Protein AF-A0A9X0CD41-F1 (afdb_monomer)

Sequence (144 aa):
MPEKLDNANWIELSQCEPDQDSDNSTSQETGSGVDDGLVNDIPEDVKLDELPLYGVDCILELDYISPGVKDWHHVACNTQFHPRYISNIDIRTIEQDNGNSRTRALISKLCTHDVSLKTFVDVLQELRRYDVANGIYTWYKNRG

Organism: NCBI:txid174260

Nearest PDB structures (foldseek):
  5wvc-assembly1_B  TM=5.716E-01  e=1.406E+00  Homo sapiens
  8j4y-assembly2_B  TM=2.334E-01  e=6.321E+00  Mycobacterium tuberculosis H37Rv

Structure (mmCIF, N/CA/C/O backbone):
data_AF-A0A9X0CD41-F1
#
_entry.id   AF-A0A9X0CD41-F1
#
loop_
_atom_site.group_PDB
_atom_site.id
_atom_site.type_symbol
_atom_site.label_atom_id
_atom_site.label_alt_id
_atom_site.label_comp_id
_atom_site.label_asym_id
_atom_site.label_entity_id
_atom_site.label_seq_id
_atom_site.pdbx_PDB_ins_code
_atom_site.Cartn_x
_atom_site.Cartn_y
_atom_site.Cartn_z
_atom_site.occupancy
_atom_site.B_iso_or_equiv
_atom_site.auth_seq_id
_atom_site.auth_comp_id
_atom_site.auth_asym_id
_atom_site.auth_atom_id
_atom_site.pdbx_PDB_model_num
ATOM 1 N N . MET A 1 1 ? 45.371 -33.790 8.027 1.00 41.06 1 MET A N 1
ATOM 2 C CA . MET A 1 1 ? 45.318 -32.355 8.364 1.00 41.06 1 MET A CA 1
ATOM 3 C C . MET A 1 1 ? 44.064 -31.793 7.720 1.00 41.06 1 MET A C 1
ATOM 5 O O . MET A 1 1 ? 44.026 -31.793 6.498 1.00 41.06 1 MET A O 1
ATOM 9 N N . PRO A 1 2 ? 43.018 -31.434 8.477 1.00 42.22 2 PRO A N 1
ATOM 10 C CA . PRO A 1 2 ? 41.905 -30.669 7.938 1.00 42.22 2 PRO A CA 1
ATOM 11 C C . PRO A 1 2 ? 42.154 -29.176 8.175 1.00 42.22 2 PRO A C 1
ATOM 13 O O . PRO A 1 2 ? 42.439 -28.754 9.298 1.00 42.22 2 PRO A O 1
ATOM 16 N N . GLU A 1 3 ? 42.108 -28.403 7.095 1.00 47.31 3 GLU A N 1
ATOM 17 C CA . GLU A 1 3 ? 42.209 -26.948 7.116 1.00 47.31 3 GLU A CA 1
ATOM 18 C C . GLU A 1 3 ? 40.989 -26.333 7.808 1.00 47.31 3 GLU A C 1
ATOM 20 O O . GLU A 1 3 ? 39.847 -26.743 7.602 1.00 47.31 3 GLU A O 1
ATOM 25 N N . LYS A 1 4 ? 41.275 -25.345 8.656 1.00 47.25 4 LYS A N 1
ATOM 26 C CA . LYS A 1 4 ? 40.305 -24.426 9.239 1.00 47.25 4 LYS A CA 1
ATOM 27 C C . LYS A 1 4 ? 39.864 -23.428 8.173 1.00 47.25 4 LYS A C 1
ATOM 29 O O . LYS A 1 4 ? 40.722 -22.835 7.526 1.00 47.25 4 LYS A O 1
ATOM 34 N N . LEU A 1 5 ? 38.570 -23.144 8.111 1.00 46.75 5 LEU A N 1
ATOM 35 C CA . LEU A 1 5 ? 38.087 -21.803 7.802 1.00 46.75 5 LEU A CA 1
ATOM 36 C C . LEU A 1 5 ? 36.776 -21.572 8.550 1.00 46.75 5 LEU A C 1
ATOM 38 O O . LEU A 1 5 ? 35.695 -21.977 8.131 1.00 46.75 5 LEU A O 1
ATOM 42 N N . ASP A 1 6 ? 36.939 -20.938 9.706 1.00 50.75 6 ASP A N 1
ATOM 43 C CA . ASP A 1 6 ? 35.924 -20.114 10.335 1.00 50.75 6 ASP A CA 1
ATOM 44 C C . ASP A 1 6 ? 35.509 -19.026 9.337 1.00 50.75 6 ASP A C 1
ATOM 46 O O . ASP A 1 6 ? 36.362 -18.295 8.836 1.00 50.75 6 ASP A O 1
ATOM 50 N N . ASN A 1 7 ? 34.215 -18.906 9.049 1.00 43.22 7 ASN A N 1
ATOM 51 C CA . ASN A 1 7 ? 33.652 -17.622 8.643 1.00 43.22 7 ASN A CA 1
ATOM 52 C C . ASN A 1 7 ? 32.149 -17.597 8.930 1.00 43.22 7 ASN A C 1
ATOM 54 O O . ASN A 1 7 ? 31.298 -17.755 8.058 1.00 43.22 7 ASN A O 1
ATOM 58 N N . ALA A 1 8 ? 31.832 -17.390 10.206 1.00 46.34 8 ALA A N 1
ATOM 59 C CA . ALA A 1 8 ? 30.643 -16.636 10.542 1.00 46.34 8 ALA A CA 1
ATOM 60 C C . ALA A 1 8 ? 30.882 -15.200 10.060 1.00 46.34 8 ALA A C 1
ATOM 62 O O . ALA A 1 8 ? 31.745 -14.514 10.602 1.00 46.34 8 ALA A O 1
ATOM 63 N N . ASN A 1 9 ? 30.132 -14.740 9.061 1.00 40.12 9 ASN A N 1
ATOM 64 C CA . ASN A 1 9 ? 29.896 -13.313 8.939 1.00 40.12 9 ASN A CA 1
ATOM 65 C C . ASN A 1 9 ? 28.432 -13.052 8.612 1.00 40.12 9 ASN A C 1
ATOM 67 O O . ASN A 1 9 ? 27.823 -13.678 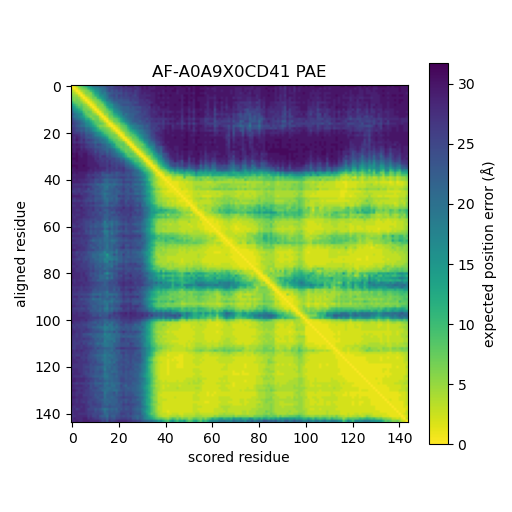7.746 1.00 40.12 9 ASN A O 1
ATOM 71 N N . TRP A 1 10 ? 27.889 -12.180 9.437 1.00 37.47 10 TRP A N 1
ATOM 72 C CA . TRP A 1 10 ? 26.497 -11.845 9.582 1.00 37.47 10 TRP A CA 1
ATOM 73 C C . TRP A 1 10 ? 26.064 -10.897 8.466 1.00 37.47 10 TRP A C 1
ATOM 75 O O . TRP A 1 10 ? 26.799 -9.982 8.121 1.00 37.47 10 TRP A O 1
ATOM 85 N N . ILE A 1 11 ? 24.855 -11.139 7.958 1.00 43.00 11 ILE A N 1
ATOM 86 C CA . ILE A 1 11 ? 23.870 -10.143 7.519 1.00 43.00 11 ILE A CA 1
ATOM 87 C C . ILE A 1 11 ? 24.480 -8.892 6.867 1.00 43.00 11 ILE A C 1
ATOM 89 O O . ILE A 1 11 ? 24.729 -7.882 7.523 1.00 43.00 11 ILE A O 1
ATOM 93 N N . GLU A 1 12 ? 24.623 -8.933 5.544 1.00 39.78 12 GLU A N 1
ATOM 94 C CA . GLU A 1 12 ? 24.739 -7.720 4.739 1.00 39.78 12 GLU A CA 1
ATOM 95 C C . GLU A 1 12 ? 23.356 -7.047 4.724 1.00 39.78 12 GLU A C 1
ATOM 97 O O . GLU A 1 12 ? 22.484 -7.342 3.905 1.00 39.78 12 GLU A O 1
ATOM 102 N N . LEU A 1 13 ? 23.118 -6.209 5.735 1.00 41.16 13 LEU A N 1
ATOM 103 C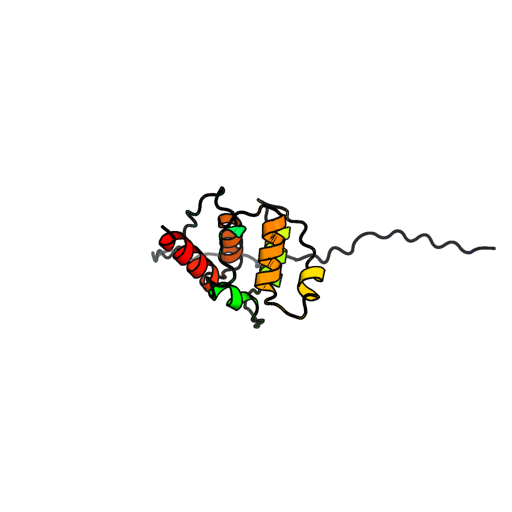 CA . LEU A 1 13 ? 22.077 -5.192 5.720 1.00 41.16 13 LEU A CA 1
ATOM 104 C C . LEU A 1 13 ? 22.377 -4.289 4.521 1.00 41.16 13 LEU A C 1
ATOM 106 O O . LEU A 1 13 ? 23.274 -3.452 4.593 1.00 41.16 13 LEU A O 1
ATOM 110 N N . SER A 1 14 ? 21.652 -4.472 3.418 1.00 41.19 14 SER A N 1
ATOM 111 C CA . SER A 1 14 ? 21.576 -3.454 2.374 1.00 41.19 14 SER A CA 1
ATOM 112 C C . SER A 1 14 ? 20.860 -2.255 2.989 1.00 41.19 14 SER A C 1
ATOM 114 O O . SER A 1 14 ? 19.655 -2.267 3.233 1.00 41.19 14 SER A O 1
ATOM 116 N N . GLN A 1 15 ? 21.676 -1.286 3.384 1.00 40.84 15 GLN A N 1
ATOM 117 C CA . GLN A 1 15 ? 21.293 -0.040 4.017 1.00 40.84 15 GLN A CA 1
ATOM 118 C C . GLN A 1 15 ? 20.554 0.818 2.986 1.00 40.84 15 GLN A C 1
ATOM 120 O O . GLN A 1 15 ? 21.122 1.195 1.964 1.00 40.84 15 GLN A O 1
ATOM 125 N N . CYS A 1 16 ? 19.287 1.137 3.252 1.00 36.53 16 CYS A N 1
ATOM 126 C CA . CYS A 1 16 ? 18.674 2.331 2.686 1.00 36.53 16 CYS A CA 1
ATOM 127 C C . CYS A 1 16 ? 19.332 3.534 3.371 1.00 36.53 16 CYS A C 1
ATOM 129 O O . CYS A 1 16 ? 19.045 3.816 4.534 1.00 36.53 16 CYS A O 1
ATOM 131 N N . GLU A 1 17 ? 20.254 4.201 2.684 1.00 45.59 17 GLU A N 1
ATOM 132 C CA . GLU A 1 17 ? 20.809 5.471 3.148 1.00 45.59 17 GLU A CA 1
ATOM 133 C C . GLU A 1 17 ? 19.781 6.596 2.918 1.00 45.59 17 GLU A C 1
ATOM 135 O O . GLU A 1 17 ? 19.193 6.668 1.837 1.00 45.59 17 GLU A O 1
ATOM 140 N N . PRO A 1 18 ? 19.522 7.468 3.907 1.00 41.97 18 PRO A N 1
ATOM 141 C CA . PRO A 1 18 ? 18.784 8.703 3.682 1.00 41.97 18 PRO A CA 1
ATOM 142 C C . PRO A 1 18 ? 19.717 9.772 3.093 1.00 41.97 18 PRO A C 1
ATOM 144 O O . PRO A 1 18 ? 20.732 10.117 3.702 1.00 41.97 18 PRO A O 1
ATOM 147 N N . ASP A 1 19 ? 19.352 10.317 1.931 1.00 41.47 19 ASP A N 1
ATOM 148 C CA . ASP A 1 19 ? 20.022 11.467 1.319 1.00 41.47 19 ASP A CA 1
ATOM 149 C C . ASP A 1 19 ? 20.022 12.664 2.292 1.00 41.47 19 ASP A C 1
ATOM 151 O O . ASP A 1 19 ? 18.971 13.157 2.711 1.00 41.47 19 ASP A O 1
ATOM 155 N N . GLN A 1 20 ? 21.213 13.124 2.682 1.00 45.91 20 GLN A N 1
ATOM 156 C CA . GLN A 1 20 ? 21.411 14.347 3.461 1.00 45.91 20 GLN A CA 1
ATOM 157 C C . GLN A 1 20 ? 21.717 15.507 2.509 1.00 45.91 20 GLN A C 1
ATOM 159 O O . GLN A 1 20 ? 22.877 15.740 2.166 1.00 45.91 20 GLN A O 1
ATOM 164 N N . ASP A 1 21 ? 20.692 16.256 2.105 1.00 45.03 21 ASP A N 1
ATOM 165 C CA . ASP A 1 21 ? 20.893 17.546 1.444 1.00 45.03 21 ASP A CA 1
ATOM 166 C C . ASP A 1 21 ? 21.152 18.647 2.483 1.00 45.03 21 ASP A C 1
ATOM 168 O O . ASP A 1 21 ? 20.429 18.812 3.465 1.00 45.03 21 ASP A O 1
ATOM 172 N N . SER A 1 22 ? 22.247 19.373 2.262 1.00 51.22 22 SER A N 1
ATOM 173 C CA . SER A 1 22 ? 22.789 20.417 3.134 1.00 51.22 22 SER A CA 1
ATOM 174 C C . SER A 1 22 ? 22.012 21.736 3.040 1.00 51.22 22 SER A C 1
ATOM 176 O O . SER A 1 22 ? 21.703 22.213 1.949 1.00 51.22 22 SER A O 1
ATOM 178 N N . ASP A 1 23 ? 21.785 22.369 4.192 1.00 51.12 23 ASP A N 1
ATOM 179 C CA . ASP A 1 23 ? 21.168 23.690 4.344 1.00 51.12 23 ASP A CA 1
ATOM 180 C C . ASP A 1 23 ? 22.010 24.842 3.758 1.00 51.12 23 ASP A C 1
ATOM 182 O O . ASP A 1 23 ? 23.209 24.942 4.030 1.00 51.12 23 ASP A O 1
ATOM 186 N N . ASN A 1 24 ? 21.356 25.813 3.095 1.00 42.78 24 ASN A N 1
ATOM 187 C CA . ASN A 1 24 ? 21.736 27.232 3.201 1.00 42.78 24 ASN A CA 1
ATOM 188 C C . ASN A 1 24 ? 20.588 28.223 2.861 1.00 42.78 24 ASN A C 1
ATOM 190 O O . ASN A 1 24 ? 20.274 28.463 1.700 1.00 42.78 24 ASN A O 1
ATOM 194 N N . SER A 1 25 ? 20.051 28.833 3.923 1.00 43.75 25 SER A N 1
ATOM 195 C CA . SER A 1 25 ? 19.522 30.203 4.121 1.00 43.75 25 SER A CA 1
ATOM 196 C C . SER A 1 25 ? 18.523 30.888 3.158 1.00 43.75 25 SER A C 1
ATOM 198 O O . SER A 1 25 ? 18.878 31.425 2.115 1.00 43.75 25 SER A O 1
ATOM 200 N N . THR A 1 26 ? 17.319 31.082 3.718 1.00 47.50 26 THR A N 1
ATOM 201 C CA . THR A 1 26 ? 16.547 32.339 3.880 1.00 47.50 26 THR A CA 1
ATOM 202 C C . THR A 1 26 ? 16.095 33.153 2.658 1.00 47.50 26 THR A C 1
ATOM 204 O O . THR A 1 26 ? 16.849 33.926 2.072 1.00 47.50 26 THR A O 1
ATOM 207 N N . SER A 1 27 ? 14.771 33.187 2.463 1.00 41.75 27 SER A N 1
ATOM 208 C CA . SER A 1 27 ? 14.007 34.418 2.202 1.00 41.75 27 SER A CA 1
ATOM 209 C C . SER A 1 27 ? 12.578 34.297 2.745 1.00 41.75 27 SER A C 1
ATOM 211 O O . SER A 1 27 ? 11.962 33.236 2.687 1.00 41.75 27 SER A O 1
ATOM 213 N N . GLN A 1 28 ? 12.108 35.393 3.338 1.00 45.88 28 GLN A N 1
ATOM 214 C CA . GLN A 1 28 ? 10.820 35.560 4.007 1.00 45.88 28 GLN A CA 1
ATOM 215 C C . GLN A 1 28 ? 9.641 35.726 3.032 1.00 45.88 28 GLN A C 1
ATOM 217 O O . GLN A 1 28 ? 9.786 36.323 1.972 1.00 45.88 28 GLN A O 1
ATOM 222 N N . GLU A 1 29 ? 8.477 35.286 3.527 1.00 49.78 29 GLU A N 1
ATOM 223 C CA . GLU A 1 29 ? 7.104 35.738 3.245 1.00 49.78 29 GLU A CA 1
ATOM 224 C C . GLU A 1 29 ? 6.529 35.566 1.827 1.00 49.78 29 GLU A C 1
ATOM 226 O O . GLU A 1 29 ? 6.827 36.297 0.891 1.00 49.78 29 GLU A O 1
ATOM 231 N N . THR A 1 30 ? 5.532 34.688 1.694 1.00 39.94 30 THR A N 1
ATOM 232 C CA . THR A 1 30 ? 4.100 35.062 1.635 1.00 39.94 30 THR A CA 1
ATOM 23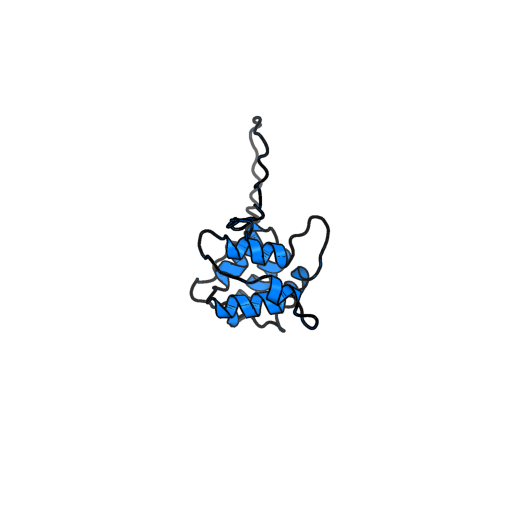3 C C . THR A 1 30 ? 3.251 33.796 1.485 1.00 39.94 30 THR A C 1
ATOM 235 O O . THR A 1 30 ? 3.678 32.806 0.900 1.00 39.94 30 THR A O 1
ATOM 238 N N . GLY A 1 31 ? 2.072 33.790 2.109 1.00 46.50 31 GLY A N 1
ATOM 239 C CA . GLY A 1 31 ? 1.243 32.599 2.258 1.00 46.50 31 GLY A CA 1
ATOM 240 C C . GLY A 1 31 ? 0.819 31.945 0.942 1.00 46.50 31 GLY A C 1
ATOM 241 O O . GLY A 1 31 ? 0.344 32.603 0.024 1.00 46.50 31 GLY A O 1
ATOM 242 N N . SER A 1 32 ? 0.898 30.619 0.924 1.00 41.31 32 SER A N 1
ATOM 243 C CA . SER A 1 32 ? 0.011 29.758 0.150 1.00 41.31 32 SER A CA 1
ATOM 244 C C . SER A 1 32 ? -0.088 28.441 0.905 1.00 41.31 32 SER A C 1
ATOM 246 O O . SER A 1 32 ? 0.782 27.581 0.806 1.00 41.31 32 SER A O 1
ATOM 248 N N . GLY A 1 33 ? -1.115 28.335 1.747 1.00 45.44 33 GLY A N 1
ATOM 249 C CA . GLY A 1 33 ? -1.480 27.080 2.377 1.00 45.44 33 GLY A CA 1
ATOM 250 C C . GLY A 1 33 ? -1.909 26.092 1.304 1.00 45.44 33 GLY A C 1
ATOM 251 O O . GLY A 1 33 ? -2.982 26.234 0.732 1.00 45.44 33 GLY A O 1
ATOM 252 N N . VAL A 1 34 ? -1.060 25.107 1.060 1.00 39.38 34 VAL A N 1
AT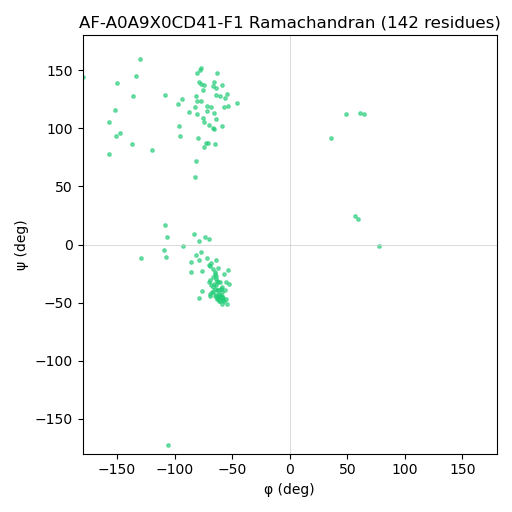OM 253 C CA . VAL A 1 34 ? -1.458 23.763 0.653 1.00 39.38 34 VAL A CA 1
ATOM 254 C C . VAL A 1 34 ? -0.575 22.825 1.459 1.00 39.38 34 VAL A C 1
ATOM 256 O O . VAL A 1 34 ? 0.527 22.459 1.065 1.00 39.38 34 VAL A O 1
ATOM 259 N N . ASP A 1 35 ? -1.043 22.512 2.663 1.00 46.50 35 ASP A N 1
ATOM 260 C CA . ASP A 1 35 ? -0.701 21.234 3.269 1.00 46.50 35 ASP A CA 1
ATOM 261 C C . ASP A 1 35 ? -1.356 20.178 2.365 1.00 46.50 35 ASP A C 1
ATOM 263 O O . ASP A 1 35 ? -2.526 19.844 2.521 1.00 46.50 35 ASP A O 1
ATOM 267 N N . ASP A 1 36 ? -0.646 19.780 1.305 1.00 54.25 36 ASP A N 1
ATOM 268 C CA . ASP A 1 36 ? -1.070 18.752 0.338 1.00 54.25 36 ASP A CA 1
ATOM 269 C C . ASP A 1 36 ? -1.045 17.342 0.973 1.00 54.25 36 ASP A C 1
ATOM 271 O O . ASP A 1 36 ? -1.266 16.328 0.308 1.00 54.25 36 ASP A O 1
ATOM 275 N N . GLY A 1 37 ? -0.759 17.256 2.278 1.00 57.84 37 GLY A N 1
ATOM 276 C CA . GLY A 1 37 ? -0.926 16.059 3.080 1.00 57.84 37 GLY A CA 1
ATOM 277 C C . GLY A 1 37 ? -2.400 15.840 3.389 1.00 57.84 37 GLY A C 1
ATOM 278 O O . GLY A 1 37 ? -3.001 16.550 4.195 1.00 57.84 37 GLY A O 1
ATOM 279 N N . LEU A 1 38 ? -2.999 14.825 2.769 1.00 70.25 38 LEU A N 1
ATOM 280 C CA . LEU A 1 38 ? -4.315 14.352 3.173 1.00 70.25 38 LEU A CA 1
ATOM 281 C C . LEU A 1 38 ? -4.302 14.040 4.677 1.00 70.25 38 LEU A C 1
ATOM 283 O O . LEU A 1 38 ? -3.570 13.159 5.124 1.00 70.25 38 LEU A O 1
ATOM 287 N N . VAL A 1 39 ? -5.140 14.722 5.462 1.00 80.81 39 VAL A N 1
ATOM 288 C CA . VAL A 1 39 ? -5.312 14.392 6.881 1.00 80.81 39 VAL A CA 1
ATOM 289 C C . VAL A 1 39 ? -5.957 13.013 6.964 1.00 80.81 39 VAL A C 1
ATOM 291 O O . VAL A 1 39 ? -7.161 12.856 6.763 1.00 80.81 39 VAL A O 1
ATOM 294 N N . ASN A 1 40 ? -5.138 11.997 7.230 1.00 85.19 40 ASN A N 1
ATOM 295 C CA . ASN A 1 40 ? -5.584 10.618 7.322 1.00 85.19 40 ASN A CA 1
ATOM 296 C C . ASN A 1 40 ? -6.387 10.407 8.617 1.00 85.19 40 ASN A C 1
ATOM 298 O O . ASN A 1 40 ? -5.834 10.034 9.653 1.00 85.19 40 ASN A O 1
ATOM 302 N N . ASP A 1 41 ? -7.696 10.664 8.570 1.00 90.69 41 ASP A N 1
ATOM 303 C CA . ASP A 1 41 ? -8.638 10.467 9.684 1.00 90.69 41 ASP A CA 1
ATOM 304 C C . ASP A 1 41 ? -9.153 9.019 9.806 1.00 90.69 41 ASP A C 1
ATOM 306 O O . ASP A 1 41 ? -10.041 8.756 10.619 1.00 90.69 41 ASP A O 1
ATOM 310 N N . ILE A 1 42 ? -8.586 8.070 9.044 1.00 90.44 42 ILE A N 1
ATOM 311 C CA . ILE A 1 42 ? -8.908 6.645 9.175 1.00 90.44 42 ILE A CA 1
ATOM 312 C C . ILE A 1 42 ? -8.537 6.192 10.604 1.00 90.44 42 ILE A C 1
ATOM 314 O O . ILE A 1 42 ? -7.408 6.450 11.053 1.00 90.44 42 ILE A O 1
ATOM 318 N N . PRO A 1 43 ? -9.464 5.554 11.342 1.00 90.69 43 PRO A N 1
ATOM 319 C CA . PRO A 1 43 ? -9.190 4.970 12.650 1.00 90.69 43 PRO A CA 1
ATOM 320 C C . PRO A 1 43 ? -8.162 3.826 12.580 1.00 90.69 43 PRO A C 1
ATOM 322 O O . PRO A 1 43 ? -8.105 3.086 11.601 1.00 90.69 43 PRO A O 1
ATOM 325 N N . GLU A 1 44 ? -7.350 3.667 13.629 1.00 88.56 44 GLU A N 1
ATOM 326 C CA . GLU A 1 44 ? -6.326 2.604 13.732 1.00 88.56 44 GLU A CA 1
ATOM 327 C C . GLU A 1 44 ? -6.925 1.187 13.790 1.00 88.56 44 GLU A C 1
ATOM 329 O O . GLU A 1 44 ? -6.254 0.216 13.455 1.00 88.56 44 GLU A O 1
ATOM 334 N N . ASP A 1 45 ? -8.180 1.051 14.217 1.00 89.38 45 ASP A N 1
ATOM 335 C CA . ASP A 1 45 ? -8.888 -0.226 14.317 1.00 89.38 45 ASP A CA 1
ATOM 336 C C . ASP A 1 45 ? -9.421 -0.735 12.972 1.00 89.38 45 ASP A C 1
ATOM 338 O O . ASP A 1 45 ? -9.749 -1.916 12.870 1.00 89.38 45 ASP A O 1
ATOM 342 N N . VAL A 1 46 ? -9.449 0.112 11.936 1.00 90.50 46 VAL A N 1
ATOM 343 C CA . VAL A 1 46 ? -9.814 -0.305 10.577 1.00 90.50 46 VAL A CA 1
ATOM 344 C C . VAL A 1 46 ? -8.686 -1.146 10.002 1.00 90.50 46 VAL A C 1
ATOM 346 O O . VAL A 1 46 ? -7.569 -0.665 9.776 1.00 90.50 46 VAL A O 1
ATOM 349 N N . LYS A 1 47 ? -8.981 -2.416 9.748 1.00 91.06 47 LYS A N 1
ATOM 350 C CA . LYS A 1 47 ? -7.992 -3.382 9.279 1.00 91.06 47 LYS A CA 1
ATOM 351 C C . LYS A 1 47 ? -7.757 -3.233 7.779 1.00 91.06 47 LYS A C 1
ATOM 353 O O . LYS A 1 47 ? -8.651 -2.862 7.020 1.00 91.06 47 LYS A O 1
ATOM 358 N N . LEU A 1 48 ? -6.529 -3.509 7.338 1.00 90.06 48 LEU A N 1
ATOM 359 C CA . LEU A 1 48 ? -6.185 -3.454 5.915 1.00 90.06 48 LEU A CA 1
ATOM 360 C C . LEU A 1 48 ? -6.930 -4.519 5.088 1.00 90.06 48 LEU A C 1
ATOM 362 O O . LEU A 1 48 ? -7.162 -4.309 3.902 1.00 90.06 48 LEU A O 1
ATOM 366 N N . ASP A 1 49 ? -7.348 -5.629 5.700 1.00 88.31 49 ASP A N 1
ATOM 367 C CA . ASP A 1 49 ? -8.131 -6.683 5.040 1.00 88.31 49 ASP A CA 1
ATOM 368 C C . ASP A 1 49 ? -9.558 -6.249 4.662 1.00 88.31 49 ASP A C 1
ATOM 370 O O . ASP A 1 49 ? -10.180 -6.872 3.801 1.00 88.31 49 ASP A O 1
ATOM 374 N N . GLU A 1 50 ? -10.051 -5.144 5.228 1.00 88.06 50 GLU A N 1
ATOM 375 C CA . GLU A 1 50 ? -11.306 -4.514 4.824 1.00 88.06 50 GLU A CA 1
ATOM 376 C C . GLU A 1 50 ? -11.207 -3.852 3.440 1.00 88.06 50 GLU A C 1
ATOM 378 O O . GLU A 1 50 ? -12.238 -3.569 2.825 1.00 88.06 50 GLU A O 1
ATOM 383 N N . LEU A 1 51 ? -9.993 -3.590 2.937 1.00 86.81 51 LEU A N 1
ATOM 384 C CA . LEU A 1 51 ? -9.770 -3.021 1.610 1.00 86.81 51 LEU A CA 1
ATOM 385 C C . LEU A 1 51 ? -10.083 -4.066 0.522 1.00 86.81 51 LEU A C 1
ATOM 387 O O . LEU A 1 51 ? -9.404 -5.094 0.432 1.00 86.81 51 LEU A O 1
ATOM 391 N N . PRO A 1 52 ? -11.054 -3.822 -0.379 1.00 84.06 52 PRO A N 1
ATOM 392 C CA . PRO A 1 52 ? -11.379 -4.775 -1.421 1.00 84.06 52 PRO A CA 1
ATOM 393 C C . PRO A 1 52 ? -10.290 -4.740 -2.494 1.00 84.06 52 PRO A C 1
ATOM 395 O O . PRO A 1 52 ? -10.259 -3.847 -3.340 1.00 84.06 52 PRO A O 1
ATO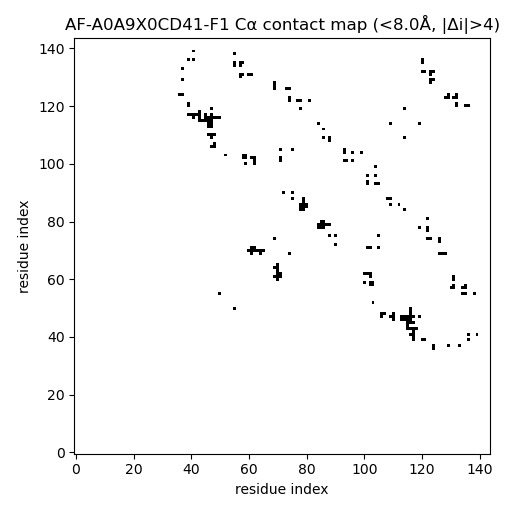M 398 N N . LEU A 1 53 ? -9.440 -5.770 -2.508 1.00 78.00 53 LEU A N 1
ATOM 399 C CA . LEU A 1 53 ? -8.323 -5.930 -3.456 1.00 78.00 53 LEU A CA 1
ATOM 400 C C . L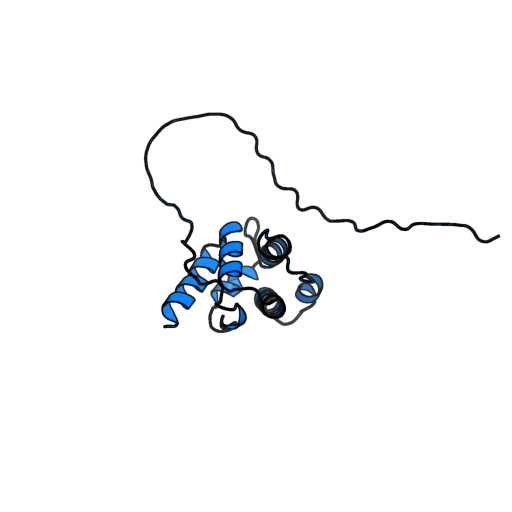EU A 1 53 ? -8.729 -5.838 -4.940 1.00 78.00 53 LEU A C 1
ATOM 402 O O . LEU A 1 53 ? -7.887 -5.575 -5.799 1.00 78.00 53 LEU A O 1
ATOM 406 N N . TYR A 1 54 ? -10.007 -6.070 -5.248 1.00 75.81 54 TYR A N 1
ATOM 407 C CA . TYR A 1 54 ? -10.583 -6.006 -6.596 1.00 75.81 54 TYR A CA 1
ATOM 408 C C . TYR A 1 54 ? -11.514 -4.805 -6.824 1.00 75.81 54 TYR A C 1
ATOM 410 O O . TYR A 1 54 ? -12.017 -4.647 -7.927 1.00 75.81 54 TYR A O 1
ATOM 418 N N . GLY A 1 55 ? -11.786 -4.000 -5.792 1.00 70.31 55 GLY A N 1
ATOM 419 C CA . GLY A 1 55 ? -12.685 -2.841 -5.869 1.00 70.31 55 GLY A CA 1
ATOM 420 C C . GLY A 1 55 ? -11.967 -1.492 -5.824 1.00 70.31 55 GLY A C 1
ATOM 421 O O . GLY A 1 55 ? -12.596 -0.466 -6.067 1.00 70.31 55 GLY A O 1
ATOM 422 N N . VAL A 1 56 ? -10.670 -1.485 -5.506 1.00 80.12 56 VAL A N 1
ATOM 423 C CA . VAL A 1 56 ? -9.845 -0.274 -5.424 1.00 80.12 56 VAL A CA 1
ATOM 424 C C . VAL A 1 56 ? -8.707 -0.379 -6.431 1.00 80.12 56 VAL A C 1
ATOM 426 O O . VAL A 1 56 ? -7.593 -0.759 -6.089 1.00 80.12 56 VAL A O 1
ATOM 429 N N . ASP A 1 57 ? -8.991 -0.059 -7.694 1.00 84.44 57 ASP A N 1
ATOM 430 C CA . ASP A 1 57 ? -8.027 -0.230 -8.790 1.00 84.44 57 ASP A CA 1
ATOM 431 C C . ASP A 1 57 ? -6.807 0.693 -8.682 1.00 84.44 57 ASP A C 1
ATOM 433 O O . ASP A 1 57 ? -5.751 0.359 -9.212 1.00 84.44 57 ASP A O 1
ATOM 437 N N . CYS A 1 58 ? -6.893 1.806 -7.940 1.00 86.12 58 CYS A N 1
ATOM 438 C CA . CYS A 1 58 ? -5.754 2.713 -7.765 1.00 86.12 58 CYS A CA 1
ATOM 439 C C . CYS A 1 58 ? -4.554 2.049 -7.071 1.00 86.12 58 CYS A C 1
ATOM 441 O O . CYS A 1 58 ? -3.433 2.516 -7.238 1.00 86.12 58 CYS A O 1
ATOM 443 N N . ILE A 1 59 ? -4.743 0.939 -6.343 1.00 88.19 59 ILE A N 1
ATOM 444 C CA . ILE A 1 59 ? -3.616 0.182 -5.776 1.00 88.19 59 ILE A CA 1
ATOM 445 C C . ILE A 1 59 ? -2.730 -0.418 -6.875 1.00 88.19 59 ILE A C 1
ATOM 447 O O . ILE A 1 59 ? -1.538 -0.603 -6.666 1.00 88.19 59 ILE A O 1
ATOM 451 N N . LEU A 1 60 ? -3.280 -0.695 -8.060 1.00 89.62 60 LEU A N 1
ATOM 452 C CA . LEU A 1 60 ? -2.527 -1.279 -9.171 1.00 89.62 60 LEU A CA 1
ATOM 453 C C . LEU A 1 60 ? -1.496 -0.300 -9.752 1.00 89.62 60 LEU A C 1
ATOM 455 O O . LEU A 1 60 ? -0.525 -0.734 -10.364 1.00 89.62 60 LEU A O 1
ATOM 459 N N . GLU A 1 61 ? -1.630 1.001 -9.486 1.00 89.81 61 GLU A N 1
ATOM 460 C CA . GLU A 1 61 ? -0.641 2.022 -9.864 1.00 89.81 61 GLU A CA 1
ATOM 461 C C . GLU A 1 61 ? 0.717 1.841 -9.160 1.00 89.81 61 GLU A C 1
ATOM 463 O O . GLU A 1 61 ? 1.715 2.457 -9.544 1.00 89.81 61 GLU A O 1
ATOM 468 N N . LEU A 1 62 ? 0.778 1.003 -8.119 1.00 90.50 62 LEU A N 1
ATOM 469 C CA . LEU A 1 62 ? 2.017 0.618 -7.442 1.00 90.50 62 LEU A CA 1
ATOM 470 C C . LEU A 1 62 ? 2.727 -0.561 -8.122 1.00 90.50 62 LEU A C 1
ATOM 472 O O . LEU A 1 62 ? 3.909 -0.780 -7.860 1.00 90.50 62 LEU A O 1
ATOM 476 N N . ASP A 1 63 ? 2.055 -1.301 -9.011 1.00 89.38 63 ASP A N 1
ATOM 477 C CA . ASP A 1 63 ? 2.702 -2.354 -9.806 1.00 89.38 63 ASP A CA 1
ATOM 478 C C . ASP A 1 63 ? 3.540 -1.777 -10.949 1.00 89.38 63 ASP A C 1
ATOM 480 O O . ASP A 1 63 ? 4.449 -2.442 -11.456 1.00 89.38 63 ASP A O 1
ATOM 484 N N . TYR A 1 64 ? 3.229 -0.550 -11.370 1.00 86.19 64 TYR A N 1
ATOM 485 C CA . TYR A 1 64 ? 3.915 0.105 -12.468 1.00 86.19 64 TYR A CA 1
ATOM 486 C C . TYR A 1 64 ? 5.240 0.715 -12.004 1.00 86.19 64 TYR A C 1
ATOM 488 O O . TYR A 1 64 ? 5.283 1.684 -11.246 1.00 86.19 64 TYR A O 1
ATOM 496 N N . ILE A 1 65 ? 6.341 0.148 -12.497 1.00 84.06 65 ILE A N 1
ATOM 497 C CA . ILE A 1 65 ? 7.695 0.596 -12.170 1.00 84.06 65 ILE A CA 1
ATOM 498 C C . ILE A 1 65 ? 8.088 1.699 -13.152 1.00 84.06 65 ILE A C 1
ATOM 500 O O . ILE A 1 65 ? 8.238 1.454 -14.350 1.00 84.06 65 ILE A O 1
ATOM 504 N N . SER A 1 66 ? 8.267 2.917 -12.641 1.00 84.12 66 SER A N 1
ATOM 505 C CA . SER A 1 66 ? 8.723 4.072 -13.418 1.00 84.12 66 SER A CA 1
ATOM 506 C C . SER A 1 66 ? 9.829 4.842 -12.705 1.00 84.12 66 SER A C 1
ATOM 508 O O . SER A 1 66 ? 9.788 4.973 -11.481 1.00 84.12 66 SER A O 1
ATOM 510 N N . PRO A 1 67 ? 10.805 5.402 -13.445 1.00 85.25 67 PRO A N 1
ATOM 511 C CA . PRO A 1 67 ? 11.841 6.238 -12.852 1.00 85.25 67 PRO A CA 1
ATOM 512 C C . PRO A 1 67 ? 11.243 7.397 -12.046 1.00 85.25 67 PRO A C 1
ATOM 514 O O . PRO A 1 67 ? 10.387 8.127 -12.541 1.00 85.25 67 PRO A O 1
ATOM 517 N N . GLY A 1 68 ? 11.705 7.565 -10.806 1.00 84.50 68 GLY A N 1
ATOM 518 C CA . GLY A 1 68 ? 11.260 8.645 -9.917 1.00 84.50 68 GLY A CA 1
ATOM 519 C C . GLY A 1 68 ? 9.896 8.430 -9.253 1.00 84.50 68 GLY A C 1
ATOM 520 O O . GLY A 1 68 ? 9.492 9.262 -8.445 1.00 84.50 68 GLY A O 1
ATOM 521 N N . VAL A 1 69 ? 9.208 7.321 -9.533 1.00 87.88 69 VAL A N 1
ATOM 522 C CA . VAL A 1 69 ? 7.910 6.985 -8.937 1.00 87.88 69 VAL A CA 1
ATOM 523 C C . VAL A 1 69 ? 8.082 5.834 -7.944 1.00 87.88 69 VAL A C 1
ATOM 525 O O . VAL A 1 69 ? 8.683 4.812 -8.263 1.00 87.88 69 VAL A O 1
ATOM 528 N N . LYS A 1 70 ? 7.570 6.002 -6.719 1.00 91.88 70 LYS A N 1
ATOM 529 C CA . LYS A 1 70 ? 7.649 4.985 -5.658 1.00 91.88 70 LYS A CA 1
ATOM 530 C C . LYS A 1 70 ? 6.619 3.882 -5.901 1.00 91.88 70 LYS A C 1
ATOM 532 O O . LYS A 1 70 ? 5.433 4.168 -6.017 1.00 91.88 70 LYS A O 1
ATOM 537 N N . ASP A 1 71 ? 7.071 2.643 -5.994 1.00 91.31 71 ASP A N 1
ATOM 538 C CA . ASP A 1 71 ? 6.265 1.462 -6.331 1.00 91.31 71 ASP A CA 1
ATOM 539 C C . ASP A 1 71 ? 5.998 0.567 -5.104 1.00 91.31 71 ASP A C 1
ATOM 541 O O . ASP A 1 71 ? 6.327 0.915 -3.965 1.00 91.31 71 ASP A O 1
ATOM 545 N N . TRP A 1 72 ? 5.411 -0.609 -5.336 1.00 91.19 72 TRP A N 1
ATOM 546 C CA . TRP A 1 72 ? 5.137 -1.617 -4.308 1.00 91.19 72 TRP A CA 1
ATOM 547 C C . TRP A 1 72 ? 6.375 -1.995 -3.472 1.00 91.19 72 TRP A C 1
ATOM 549 O O . TRP A 1 72 ? 6.240 -2.252 -2.275 1.00 91.19 72 TRP A O 1
ATOM 559 N N . HIS A 1 73 ? 7.579 -2.008 -4.059 1.00 90.88 73 HIS A N 1
ATOM 560 C CA . HIS A 1 73 ? 8.803 -2.382 -3.348 1.00 90.88 73 HIS A CA 1
ATOM 561 C C . HIS A 1 73 ? 9.163 -1.307 -2.320 1.00 90.88 73 HIS A C 1
ATOM 563 O O . HIS A 1 73 ? 9.474 -1.610 -1.170 1.00 90.88 73 HIS A O 1
ATOM 569 N N . HIS A 1 74 ? 9.035 -0.035 -2.701 1.00 91.62 74 HIS A N 1
ATOM 570 C CA . HIS A 1 74 ? 9.232 1.080 -1.777 1.00 91.62 74 HIS A CA 1
ATOM 571 C C . HIS A 1 74 ? 8.215 1.061 -0.630 1.00 91.62 74 HIS A C 1
ATOM 573 O O . HIS A 1 74 ? 8.590 1.307 0.515 1.00 91.62 74 HIS A O 1
ATOM 579 N N . VAL A 1 75 ? 6.954 0.720 -0.915 1.00 89.88 75 VAL A N 1
ATOM 580 C CA . VAL A 1 75 ? 5.911 0.554 0.111 1.00 89.88 75 VAL A CA 1
ATOM 581 C C . VAL A 1 75 ? 6.267 -0.578 1.074 1.00 89.88 75 VAL A C 1
ATOM 583 O O . VAL A 1 75 ? 6.178 -0.394 2.288 1.00 89.88 75 VAL A O 1
ATOM 586 N N . ALA A 1 76 ? 6.722 -1.724 0.562 1.00 88.12 76 ALA A N 1
ATOM 587 C CA . ALA A 1 76 ? 7.136 -2.857 1.385 1.00 88.12 76 ALA A CA 1
ATOM 588 C C . ALA A 1 76 ? 8.306 -2.494 2.314 1.00 88.12 76 ALA A C 1
ATOM 590 O O . ALA A 1 76 ? 8.220 -2.723 3.521 1.00 88.12 76 ALA A O 1
ATOM 591 N N . CYS A 1 77 ? 9.357 -1.863 1.777 1.00 87.38 77 CYS A N 1
ATOM 592 C CA . CYS A 1 77 ? 10.503 -1.413 2.567 1.00 87.38 77 CYS A CA 1
ATOM 593 C C . CYS A 1 77 ? 10.096 -0.388 3.627 1.00 87.38 77 CYS A C 1
ATOM 595 O O . CYS A 1 77 ? 10.432 -0.554 4.798 1.00 87.38 77 CYS A O 1
ATOM 597 N N . ASN A 1 78 ? 9.335 0.646 3.254 1.00 86.00 78 ASN A N 1
ATOM 598 C CA . ASN A 1 78 ? 8.957 1.682 4.210 1.00 86.00 78 ASN A CA 1
ATOM 599 C C . ASN A 1 78 ? 8.047 1.118 5.312 1.00 86.00 78 ASN A C 1
ATOM 601 O O . ASN A 1 78 ? 8.203 1.486 6.466 1.00 86.00 78 ASN A O 1
ATOM 605 N N . THR A 1 79 ? 7.183 0.144 5.000 1.00 81.38 79 THR A N 1
ATOM 606 C CA . THR A 1 79 ? 6.350 -0.548 6.004 1.00 81.38 79 THR A CA 1
ATOM 607 C C . THR A 1 79 ? 7.162 -1.461 6.928 1.00 81.38 79 THR A C 1
ATOM 609 O O . THR A 1 79 ? 6.808 -1.634 8.091 1.00 81.38 79 THR A O 1
ATOM 612 N N . GLN A 1 80 ? 8.253 -2.059 6.444 1.00 77.69 80 GLN A N 1
ATOM 613 C CA . GLN A 1 80 ? 9.134 -2.896 7.265 1.00 77.69 80 GLN A CA 1
ATOM 614 C C . GLN A 1 80 ? 9.891 -2.079 8.322 1.00 77.69 80 GLN A C 1
ATOM 616 O O . GLN A 1 80 ? 10.114 -2.567 9.432 1.00 77.69 80 GLN A O 1
ATOM 621 N N . PHE A 1 81 ? 10.267 -0.846 7.981 1.00 64.81 81 PHE A N 1
ATOM 622 C CA . PHE A 1 81 ? 11.054 0.046 8.836 1.00 64.81 81 PHE A CA 1
ATOM 623 C C . PHE A 1 81 ? 10.240 1.195 9.441 1.00 64.81 81 PHE A C 1
ATOM 625 O O . PHE A 1 81 ? 10.816 2.072 10.089 1.00 64.81 81 PHE A O 1
ATOM 632 N N . HIS A 1 82 ? 8.917 1.203 9.259 1.00 69.25 82 HIS A N 1
ATOM 633 C CA . HIS A 1 82 ? 8.083 2.294 9.738 1.00 69.25 82 HIS A CA 1
ATOM 634 C C . HIS A 1 82 ? 8.143 2.359 11.276 1.00 69.25 82 HIS A C 1
ATOM 636 O O . HIS A 1 82 ? 7.866 1.355 11.940 1.00 69.25 82 HIS A O 1
ATOM 642 N N . PRO A 1 83 ? 8.434 3.523 11.890 1.00 63.00 83 PRO A N 1
ATOM 643 C CA . PRO A 1 83 ? 8.651 3.629 13.338 1.00 63.00 83 PRO A CA 1
ATOM 644 C C . PRO A 1 83 ? 7.479 3.137 14.193 1.00 63.00 83 PRO A C 1
ATOM 646 O O . PRO A 1 83 ? 7.663 2.764 15.350 1.00 63.00 83 PRO A O 1
ATOM 649 N N . ARG A 1 84 ? 6.262 3.164 13.633 1.00 64.62 84 ARG A N 1
ATOM 650 C CA . ARG A 1 84 ? 5.043 2.718 14.320 1.00 64.62 84 ARG A CA 1
ATOM 651 C C . ARG A 1 84 ? 4.789 1.213 14.210 1.00 64.62 84 ARG A C 1
ATOM 653 O O . ARG A 1 84 ? 4.107 0.676 15.075 1.00 64.62 84 ARG A O 1
ATOM 660 N N . TYR A 1 85 ? 5.325 0.536 13.193 1.00 64.75 85 TYR A N 1
ATOM 661 C CA . TYR A 1 85 ? 5.004 -0.861 12.901 1.00 64.75 85 TYR A CA 1
ATOM 662 C C . TYR A 1 85 ? 6.181 -1.543 12.201 1.00 64.75 85 TYR A C 1
ATOM 664 O O . TYR A 1 85 ? 6.527 -1.194 11.081 1.00 64.75 85 TYR A O 1
ATOM 672 N N . ILE A 1 86 ? 6.773 -2.549 12.849 1.00 59.78 86 ILE A N 1
ATOM 673 C CA . ILE A 1 86 ? 7.808 -3.394 12.245 1.00 59.78 86 ILE A CA 1
ATOM 674 C C . ILE A 1 86 ? 7.120 -4.646 11.715 1.00 59.78 86 ILE A C 1
ATOM 676 O O . ILE A 1 86 ? 6.785 -5.555 12.477 1.00 59.78 86 ILE A O 1
ATOM 680 N N . SER A 1 87 ? 6.903 -4.693 10.405 1.00 65.25 87 SER A N 1
ATOM 681 C CA . SER A 1 87 ? 6.393 -5.892 9.738 1.00 65.25 87 SER A CA 1
ATOM 682 C C . SER A 1 87 ? 7.564 -6.668 9.144 1.00 65.25 87 SER A C 1
ATOM 684 O O . SER A 1 87 ? 8.293 -6.142 8.307 1.00 65.25 87 SER A O 1
ATOM 686 N N . ASN A 1 88 ? 7.760 -7.928 9.544 1.00 72.44 88 ASN A N 1
ATOM 687 C CA . ASN A 1 88 ? 8.788 -8.783 8.940 1.00 72.44 88 ASN A CA 1
ATOM 688 C C . ASN A 1 88 ? 8.268 -9.380 7.622 1.00 72.44 88 ASN A C 1
ATOM 690 O O . ASN A 1 88 ? 7.895 -10.553 7.548 1.00 72.44 88 ASN A O 1
ATOM 694 N N . ILE A 1 89 ? 8.157 -8.522 6.609 1.00 77.94 89 ILE A N 1
ATOM 695 C CA . ILE A 1 89 ? 7.661 -8.872 5.280 1.00 77.94 89 ILE A CA 1
ATOM 696 C C . ILE A 1 89 ? 8.813 -9.489 4.494 1.00 77.94 89 ILE A C 1
ATOM 698 O O . ILE A 1 89 ? 9.815 -8.833 4.219 1.00 77.94 89 ILE A O 1
ATOM 702 N N . ASP A 1 90 ? 8.661 -10.748 4.094 1.00 82.12 90 ASP A N 1
ATOM 703 C CA . ASP A 1 90 ? 9.606 -11.380 3.177 1.00 82.12 90 ASP A CA 1
ATOM 704 C C . ASP A 1 90 ? 9.307 -10.948 1.735 1.00 82.12 90 ASP A C 1
ATOM 706 O O . ASP A 1 90 ? 8.494 -11.560 1.037 1.00 82.12 90 ASP A O 1
ATOM 710 N N . ILE A 1 91 ? 9.968 -9.877 1.292 1.00 82.25 91 ILE A N 1
ATOM 711 C CA . ILE A 1 91 ? 9.817 -9.295 -0.051 1.00 82.25 91 ILE A CA 1
ATOM 712 C C . ILE A 1 91 ? 10.072 -10.336 -1.152 1.00 82.25 91 ILE A C 1
ATOM 714 O O . ILE A 1 91 ? 9.389 -10.320 -2.175 1.00 82.25 91 ILE A O 1
ATOM 718 N N . ARG A 1 92 ? 10.961 -11.314 -0.924 1.00 82.44 92 ARG A N 1
ATOM 719 C CA . ARG A 1 92 ? 11.283 -12.349 -1.924 1.00 82.44 92 ARG A CA 1
ATOM 720 C C . ARG A 1 92 ? 10.077 -13.216 -2.264 1.00 82.44 92 ARG A C 1
ATOM 722 O O . ARG A 1 92 ? 9.955 -13.681 -3.393 1.00 82.44 92 ARG A O 1
ATOM 729 N N . THR A 1 93 ? 9.174 -13.423 -1.304 1.00 79.25 93 THR A N 1
ATOM 730 C CA . THR A 1 93 ? 7.934 -14.178 -1.548 1.00 79.25 93 THR A CA 1
ATOM 731 C C . THR A 1 93 ? 6.972 -13.427 -2.464 1.00 79.25 93 THR A C 1
ATOM 733 O O . THR A 1 93 ? 6.265 -14.059 -3.240 1.00 79.25 93 THR A O 1
ATOM 736 N N . ILE A 1 94 ? 6.992 -12.091 -2.426 1.00 83.50 94 ILE A N 1
ATOM 737 C CA . ILE A 1 94 ? 6.190 -11.223 -3.297 1.00 83.50 94 ILE A CA 1
ATOM 738 C C . ILE A 1 94 ? 6.807 -11.175 -4.702 1.00 83.50 94 ILE A C 1
ATOM 740 O O . ILE A 1 94 ? 6.091 -11.231 -5.697 1.00 83.50 94 ILE A O 1
ATOM 744 N N . GLU A 1 95 ? 8.139 -11.125 -4.803 1.00 79.94 95 GLU A N 1
ATOM 745 C CA . GLU A 1 95 ? 8.852 -11.133 -6.091 1.00 79.94 95 GLU A CA 1
ATOM 746 C C . GLU A 1 95 ? 8.653 -12.427 -6.886 1.00 79.94 95 GLU A C 1
ATOM 748 O O . GLU A 1 95 ? 8.609 -12.392 -8.115 1.00 79.94 95 GLU A O 1
ATOM 753 N N . GLN A 1 96 ? 8.552 -13.560 -6.186 1.00 77.62 96 GLN A N 1
ATOM 754 C CA . GLN A 1 96 ? 8.378 -14.887 -6.782 1.00 77.62 96 GLN A CA 1
ATOM 755 C C . GLN A 1 96 ? 6.926 -15.201 -7.164 1.00 77.62 96 GLN A C 1
ATOM 757 O O . GLN A 1 96 ? 6.682 -16.214 -7.830 1.00 77.62 96 GLN A O 1
ATOM 762 N N . ASP A 1 97 ? 5.965 -14.361 -6.766 1.00 73.69 97 ASP A N 1
ATOM 763 C CA . ASP A 1 97 ? 4.561 -14.525 -7.132 1.00 73.69 97 ASP A CA 1
ATOM 764 C C . ASP A 1 97 ? 4.355 -14.120 -8.605 1.00 73.69 97 ASP A C 1
ATOM 766 O O . ASP A 1 97 ? 4.022 -12.990 -8.953 1.00 73.69 97 ASP A O 1
ATOM 770 N N . ASN A 1 98 ? 4.630 -15.067 -9.507 1.00 56.94 98 ASN A N 1
ATOM 771 C CA . ASN A 1 98 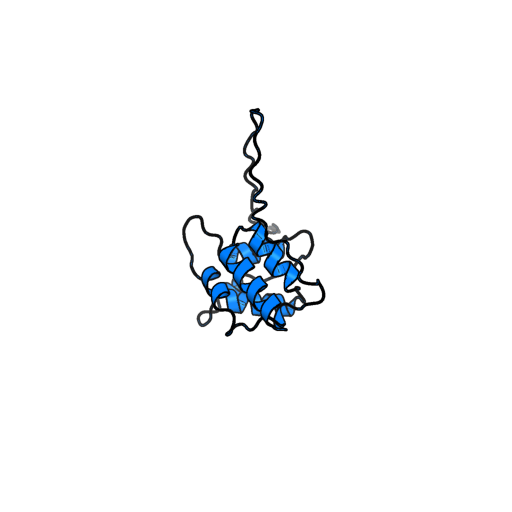? 4.694 -14.865 -10.960 1.00 56.94 98 ASN A CA 1
ATOM 772 C C . ASN A 1 98 ? 3.322 -14.689 -11.650 1.00 56.94 98 ASN A C 1
ATOM 774 O O . ASN A 1 98 ? 3.265 -14.684 -12.881 1.00 56.94 98 ASN A O 1
ATOM 778 N N . GLY A 1 99 ? 2.216 -14.597 -10.903 1.00 55.00 99 GLY A N 1
ATOM 779 C CA . GLY A 1 99 ? 0.861 -14.642 -11.470 1.00 55.00 99 GLY A CA 1
ATOM 780 C C . GLY A 1 99 ? -0.096 -13.526 -11.054 1.00 55.00 99 GLY A C 1
ATOM 781 O O . GLY A 1 99 ? -1.147 -13.397 -11.678 1.00 55.00 99 GLY A O 1
ATOM 782 N N . ASN A 1 100 ? 0.239 -12.713 -10.050 1.00 67.44 100 ASN A N 1
ATOM 783 C CA . ASN A 1 100 ? -0.660 -11.700 -9.496 1.00 67.44 100 ASN A CA 1
ATOM 784 C C . ASN A 1 100 ? 0.009 -10.322 -9.401 1.00 67.44 100 ASN A C 1
ATOM 786 O O . ASN A 1 100 ? 1.230 -10.198 -9.392 1.00 67.44 100 ASN A O 1
ATOM 790 N N . SER A 1 101 ? -0.818 -9.275 -9.325 1.00 84.88 101 SER A N 1
ATOM 791 C CA . SER A 1 101 ? -0.391 -7.925 -8.933 1.00 84.88 101 SER A CA 1
ATOM 792 C C . SER A 1 101 ? 0.503 -8.001 -7.690 1.00 84.88 101 SER A C 1
ATOM 794 O O . SER A 1 101 ? 0.067 -8.509 -6.650 1.00 84.88 101 SER A O 1
ATOM 796 N N . ARG A 1 102 ? 1.740 -7.497 -7.781 1.00 88.19 102 ARG A N 1
ATOM 797 C CA . ARG A 1 102 ? 2.697 -7.512 -6.660 1.00 88.19 102 ARG A CA 1
ATOM 798 C C . ARG A 1 102 ? 2.175 -6.695 -5.490 1.00 88.19 102 ARG A C 1
ATOM 800 O O . ARG A 1 102 ? 2.370 -7.064 -4.337 1.00 88.19 102 ARG A O 1
ATOM 807 N N . THR A 1 103 ? 1.427 -5.641 -5.784 1.00 89.38 103 THR A N 1
ATOM 808 C CA . THR A 1 103 ? 0.725 -4.840 -4.788 1.00 89.38 103 THR A CA 1
ATOM 809 C C . THR A 1 103 ? -0.352 -5.651 -4.080 1.00 89.38 103 THR A C 1
ATOM 811 O O . THR A 1 103 ? -0.427 -5.621 -2.855 1.00 89.38 103 THR A O 1
ATOM 814 N N . ARG A 1 104 ? -1.157 -6.443 -4.801 1.00 88.19 104 ARG A N 1
ATOM 815 C CA . ARG A 1 104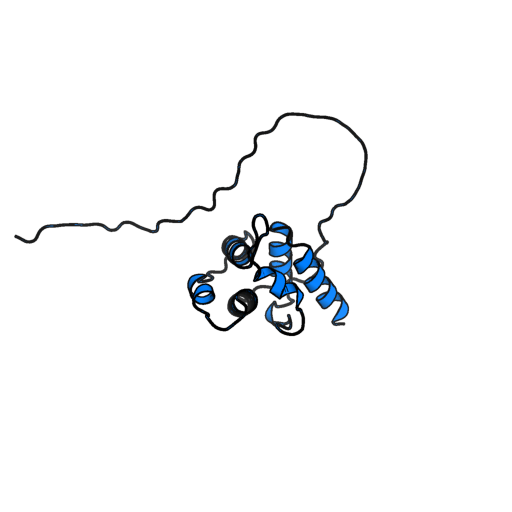 ? -2.136 -7.339 -4.158 1.00 88.19 104 ARG A CA 1
ATOM 816 C C . ARG A 1 104 ? -1.463 -8.403 -3.292 1.00 88.19 104 ARG A C 1
ATOM 818 O O . ARG A 1 104 ? -1.966 -8.695 -2.206 1.00 88.19 104 ARG A O 1
ATOM 825 N N . ALA A 1 105 ? -0.339 -8.958 -3.740 1.00 87.94 105 ALA A N 1
ATOM 826 C CA . ALA A 1 105 ? 0.451 -9.904 -2.953 1.00 87.94 105 ALA A CA 1
ATOM 827 C C . ALA A 1 105 ? 1.027 -9.243 -1.685 1.00 87.94 105 ALA A C 1
ATOM 829 O O . ALA A 1 105 ? 0.903 -9.799 -0.592 1.00 87.94 105 ALA A O 1
ATOM 830 N N . LEU A 1 106 ? 1.556 -8.020 -1.802 1.00 89.38 106 LEU A N 1
ATOM 831 C CA . LEU A 1 106 ? 2.012 -7.214 -0.670 1.00 89.38 106 LEU A CA 1
ATOM 832 C C . LEU A 1 106 ? 0.882 -6.957 0.329 1.00 89.38 106 LEU A C 1
ATOM 834 O O . LEU A 1 106 ? 1.053 -7.246 1.510 1.00 89.38 106 LEU A O 1
ATOM 838 N N . ILE A 1 107 ? -0.277 -6.469 -0.123 1.00 89.19 107 ILE A N 1
ATOM 839 C CA . ILE A 1 107 ? -1.420 -6.205 0.762 1.00 89.19 107 ILE A CA 1
ATOM 840 C C . ILE A 1 107 ? -1.859 -7.498 1.452 1.00 89.19 107 ILE A C 1
ATOM 842 O O . ILE A 1 107 ? -2.008 -7.517 2.668 1.00 89.19 107 ILE A O 1
ATOM 846 N N . SER A 1 108 ? -1.967 -8.604 0.711 1.00 86.81 108 SER A N 1
ATOM 847 C CA . SER A 1 108 ? -2.304 -9.912 1.290 1.00 86.81 108 SER A CA 1
ATOM 848 C C . SER A 1 108 ? -1.322 -10.313 2.391 1.00 86.81 108 SER A C 1
ATOM 850 O O . SER A 1 108 ? -1.732 -10.835 3.428 1.00 86.81 108 SER A O 1
ATOM 852 N N . LYS A 1 109 ? -0.026 -10.031 2.206 1.00 86.56 109 LYS A N 1
ATOM 853 C CA . LYS A 1 109 ? 0.991 -10.292 3.223 1.00 86.56 109 LYS A CA 1
ATOM 854 C C . LYS A 1 109 ? 0.850 -9.360 4.423 1.00 86.56 109 LYS A C 1
ATOM 856 O O . LYS A 1 109 ? 0.890 -9.839 5.553 1.00 86.56 109 LYS A O 1
ATOM 861 N N . LEU A 1 110 ? 0.633 -8.067 4.203 1.00 87.44 110 LEU A N 1
ATOM 862 C CA . LEU A 1 110 ? 0.404 -7.080 5.262 1.00 87.44 110 LEU A CA 1
ATOM 863 C C . LEU A 1 110 ? -0.819 -7.426 6.123 1.00 87.44 110 LEU A C 1
ATOM 865 O O . LEU A 1 110 ? -0.755 -7.293 7.344 1.00 87.44 110 LEU A O 1
ATOM 869 N N . CYS A 1 111 ? -1.882 -7.968 5.524 1.00 86.62 111 CYS A N 1
ATOM 870 C CA . CYS A 1 111 ? -3.046 -8.461 6.262 1.00 86.62 111 CYS A CA 1
ATOM 871 C C . CYS A 1 111 ? -2.684 -9.587 7.247 1.00 86.62 111 CYS A C 1
ATOM 873 O O . CYS A 1 111 ? -3.261 -9.662 8.326 1.00 86.62 111 CYS A O 1
ATOM 875 N N . THR A 1 112 ? -1.685 -10.428 6.941 1.00 85.69 112 THR A N 1
ATOM 876 C CA . THR A 1 112 ? -1.202 -11.460 7.887 1.00 85.69 112 THR A CA 1
ATOM 877 C C . THR A 1 112 ? -0.416 -10.896 9.074 1.00 85.69 112 THR A C 1
ATOM 879 O O . THR A 1 112 ? -0.150 -11.624 10.028 1.00 85.69 112 THR A O 1
ATOM 882 N N . HIS A 1 113 ? -0.048 -9.615 9.021 1.00 82.44 113 HIS A N 1
ATOM 883 C CA . HIS A 1 113 ? 0.694 -8.900 10.058 1.00 82.44 113 HIS A CA 1
ATOM 884 C C . HIS A 1 113 ? -0.172 -7.874 10.808 1.00 82.44 113 HIS A C 1
ATOM 886 O O . HIS A 1 113 ? 0.372 -7.001 11.478 1.00 82.44 113 HIS A O 1
ATOM 892 N N . ASP A 1 114 ? -1.505 -7.975 10.713 1.00 82.31 114 ASP A N 1
ATOM 893 C CA . ASP A 1 114 ? -2.455 -7.127 11.451 1.00 82.31 114 ASP A CA 1
ATOM 894 C C . ASP A 1 114 ? -2.329 -5.613 11.183 1.00 82.31 114 ASP A C 1
ATOM 896 O O . ASP A 1 114 ? -2.794 -4.795 11.983 1.00 82.31 114 ASP A O 1
ATOM 900 N N . VAL A 1 115 ? -1.743 -5.233 10.043 1.00 87.19 115 VAL A N 1
ATOM 901 C CA . VAL A 1 115 ? -1.532 -3.832 9.653 1.00 87.19 115 VAL A CA 1
ATOM 902 C C . VAL A 1 115 ? -2.874 -3.117 9.456 1.00 87.19 115 VAL A C 1
ATOM 904 O O . VAL A 1 115 ? -3.792 -3.645 8.823 1.00 87.19 115 VAL A O 1
ATOM 907 N N . SER A 1 116 ? -2.994 -1.903 10.004 1.00 90.88 116 SER A N 1
ATOM 908 C CA . SER A 1 116 ? -4.190 -1.069 9.849 1.00 90.88 116 SER A CA 1
ATOM 909 C C . SER A 1 116 ? -4.232 -0.398 8.474 1.00 90.88 116 SER A C 1
ATOM 911 O O . SER A 1 116 ? -3.197 -0.071 7.883 1.00 90.88 116 SER A O 1
ATOM 913 N N . LEU A 1 117 ? -5.439 -0.142 7.963 1.00 91.94 117 LEU A N 1
ATOM 914 C CA . LEU A 1 117 ? -5.630 0.611 6.721 1.00 91.94 117 LEU A CA 1
ATOM 915 C C . LEU A 1 117 ? -5.027 2.015 6.837 1.00 91.94 117 LEU A C 1
ATOM 917 O O . LEU A 1 117 ? -4.405 2.506 5.896 1.00 91.94 117 LEU A O 1
ATOM 921 N N . LYS A 1 118 ? -5.160 2.629 8.019 1.00 91.94 118 LYS A N 1
ATOM 922 C CA . LYS A 1 118 ? -4.535 3.910 8.343 1.00 91.94 118 LYS A CA 1
ATOM 923 C C . LYS A 1 118 ? -3.028 3.868 8.104 1.00 91.94 118 LYS A C 1
ATOM 925 O O . LYS A 1 118 ? -2.519 4.720 7.387 1.00 91.94 118 LYS A O 1
ATOM 930 N N . THR A 1 119 ? -2.342 2.864 8.649 1.00 89.69 119 THR A N 1
ATOM 931 C CA . THR A 1 119 ? -0.887 2.709 8.503 1.00 89.69 119 THR A CA 1
ATOM 932 C C . THR A 1 119 ? -0.479 2.602 7.043 1.00 89.69 119 THR A C 1
ATOM 934 O O . THR A 1 119 ? 0.476 3.244 6.617 1.00 89.69 119 THR A O 1
ATOM 937 N N . PHE A 1 120 ? -1.216 1.816 6.260 1.00 91.62 120 PHE A N 1
ATOM 938 C CA . PHE A 1 120 ? -0.931 1.678 4.837 1.00 91.62 120 PHE A CA 1
ATOM 939 C C . PHE A 1 120 ? -1.061 3.019 4.098 1.00 91.62 120 PHE A C 1
ATOM 941 O O . PHE A 1 120 ? -0.199 3.369 3.296 1.00 91.62 120 PHE A O 1
ATOM 948 N N . VAL A 1 121 ? -2.095 3.803 4.411 1.00 92.12 121 VAL A N 1
ATOM 949 C CA . VAL A 1 121 ? -2.282 5.148 3.846 1.00 92.12 121 VAL A CA 1
ATOM 950 C C . VAL A 1 121 ? -1.191 6.119 4.314 1.00 92.12 121 VAL A C 1
ATOM 952 O O . VAL A 1 121 ? -0.676 6.860 3.481 1.00 92.12 121 VAL A O 1
ATOM 955 N N . ASP A 1 122 ? -0.784 6.086 5.587 1.00 91.06 122 ASP A N 1
ATOM 956 C CA . ASP A 1 122 ? 0.323 6.905 6.111 1.00 91.06 122 ASP A CA 1
ATOM 957 C C . ASP A 1 122 ? 1.625 6.617 5.339 1.00 91.06 122 ASP A C 1
ATOM 959 O O . ASP A 1 122 ? 2.256 7.539 4.823 1.00 91.06 122 ASP A O 1
ATOM 963 N N . VAL A 1 123 ? 1.976 5.339 5.147 1.00 91.88 123 VAL A N 1
ATOM 964 C CA . VAL A 1 123 ? 3.159 4.932 4.365 1.00 91.88 123 VAL A CA 1
ATOM 965 C C . VAL A 1 123 ? 3.097 5.454 2.925 1.00 91.88 123 VAL A C 1
ATOM 967 O O . VAL A 1 123 ? 4.106 5.908 2.383 1.00 91.88 123 VAL A O 1
ATOM 970 N N . LEU A 1 124 ? 1.925 5.414 2.284 1.00 93.06 124 LEU A N 1
ATOM 971 C CA . LEU A 1 124 ? 1.760 5.947 0.929 1.00 93.06 124 LEU A CA 1
ATOM 972 C C . LEU A 1 124 ? 1.960 7.465 0.881 1.00 93.06 124 LEU A C 1
ATOM 974 O O . LEU A 1 124 ? 2.564 7.964 -0.068 1.00 93.06 124 LEU A O 1
ATOM 978 N N . GLN A 1 125 ? 1.496 8.195 1.896 1.00 91.75 125 GLN A N 1
ATOM 979 C CA . GLN A 1 125 ? 1.709 9.638 1.995 1.00 91.75 125 GLN A CA 1
ATOM 980 C C . GLN A 1 125 ? 3.179 9.993 2.227 1.00 91.75 125 GLN A C 1
ATOM 982 O O . GLN A 1 125 ? 3.683 10.912 1.580 1.00 91.75 125 GLN A O 1
ATOM 987 N N . GLU A 1 126 ? 3.889 9.248 3.078 1.00 91.06 126 GLU A N 1
ATOM 988 C CA . GLU A 1 126 ? 5.335 9.417 3.285 1.00 91.06 126 GLU A CA 1
ATOM 989 C C . GLU A 1 126 ? 6.122 9.203 1.986 1.00 91.06 126 GLU A C 1
ATOM 991 O O . GLU A 1 126 ? 7.048 9.950 1.668 1.00 91.06 126 GLU A O 1
ATOM 996 N N . LEU A 1 127 ? 5.694 8.230 1.178 1.00 91.12 127 LEU A N 1
ATOM 997 C CA . LEU A 1 127 ? 6.247 7.959 -0.150 1.00 91.12 127 LEU A CA 1
ATOM 998 C C . LEU A 1 127 ? 5.733 8.911 -1.239 1.00 91.12 127 LEU A C 1
ATOM 1000 O O . LEU A 1 127 ? 6.085 8.743 -2.410 1.00 91.12 127 LEU A O 1
ATOM 1004 N N . ARG A 1 128 ? 4.912 9.903 -0.874 1.00 91.75 128 ARG A N 1
ATOM 1005 C CA . ARG A 1 128 ? 4.270 10.870 -1.777 1.00 91.75 128 ARG A CA 1
ATOM 1006 C C . ARG A 1 128 ? 3.423 10.227 -2.881 1.00 91.75 128 ARG A C 1
ATOM 1008 O O . ARG A 1 128 ? 3.175 10.844 -3.916 1.00 91.75 128 ARG A O 1
ATOM 1015 N N . ARG A 1 129 ? 2.933 9.002 -2.665 1.00 92.19 129 ARG A N 1
ATOM 1016 C CA . ARG A 1 129 ? 1.942 8.323 -3.519 1.00 92.19 129 ARG A CA 1
ATOM 1017 C C . ARG A 1 129 ? 0.528 8.779 -3.166 1.00 92.19 129 ARG A C 1
ATOM 1019 O O . ARG A 1 129 ? -0.337 7.985 -2.794 1.00 92.19 129 ARG A O 1
ATOM 1026 N N . TYR A 1 130 ? 0.307 10.091 -3.266 1.00 90.62 130 TYR A N 1
ATOM 1027 C CA . TYR A 1 130 ? -0.978 10.726 -2.964 1.00 90.62 130 TYR A CA 1
ATOM 1028 C C . TYR A 1 130 ? -2.087 10.279 -3.916 1.00 90.62 130 TYR A C 1
ATOM 1030 O O . TYR A 1 130 ? -3.241 10.207 -3.515 1.00 90.62 130 TYR A O 1
ATOM 1038 N N . ASP A 1 131 ? -1.742 9.928 -5.154 1.00 89.88 131 ASP A N 1
ATOM 1039 C CA . ASP A 1 131 ? -2.652 9.336 -6.135 1.00 89.88 131 ASP A CA 1
ATOM 1040 C C . ASP A 1 131 ? -3.330 8.068 -5.588 1.00 89.88 131 ASP A C 1
ATOM 1042 O O . ASP A 1 131 ? -4.556 7.936 -5.630 1.00 89.88 131 ASP A O 1
ATOM 1046 N N . VAL A 1 132 ? -2.540 7.178 -4.985 1.00 92.06 132 VAL A N 1
ATOM 1047 C CA . VAL A 1 132 ? -3.028 5.925 -4.401 1.00 92.06 132 VAL A CA 1
ATOM 1048 C C . VAL A 1 132 ? -3.670 6.175 -3.039 1.00 92.06 132 VAL A C 1
ATOM 1050 O O . VAL A 1 132 ? -4.781 5.700 -2.792 1.00 92.06 132 VAL A O 1
ATOM 1053 N N . ALA A 1 133 ? -3.012 6.956 -2.174 1.00 93.19 133 ALA A N 1
ATOM 1054 C CA . ALA A 1 133 ? -3.500 7.274 -0.833 1.00 93.19 133 ALA A CA 1
ATOM 1055 C C . ALA A 1 133 ? -4.885 7.940 -0.871 1.00 93.19 133 ALA A C 1
ATOM 1057 O O . ALA A 1 133 ? -5.795 7.517 -0.156 1.00 93.19 133 ALA A O 1
ATOM 1058 N N . ASN A 1 134 ? -5.077 8.926 -1.753 1.00 91.56 134 ASN A N 1
ATOM 1059 C CA . ASN A 1 134 ? -6.352 9.621 -1.914 1.00 91.56 134 ASN A CA 1
ATOM 1060 C C . ASN A 1 134 ? -7.434 8.695 -2.471 1.00 91.56 134 ASN A C 1
ATOM 1062 O O . ASN A 1 134 ? -8.587 8.795 -2.051 1.00 91.56 134 ASN A O 1
ATOM 1066 N N . GLY A 1 135 ? -7.087 7.781 -3.382 1.00 90.81 135 GLY A N 1
ATOM 1067 C CA . GLY A 1 135 ? -8.032 6.797 -3.912 1.00 90.81 135 GLY A CA 1
ATOM 1068 C C . GLY A 1 135 ? -8.547 5.844 -2.830 1.00 90.81 135 GLY A C 1
ATOM 1069 O O . GLY A 1 135 ? -9.758 5.672 -2.683 1.00 90.81 135 GLY A O 1
ATOM 1070 N N . ILE A 1 136 ? -7.642 5.306 -2.007 1.00 91.56 136 ILE A N 1
ATOM 1071 C CA . ILE A 1 136 ? -7.992 4.441 -0.869 1.00 91.56 136 ILE A CA 1
ATOM 1072 C C . ILE A 1 136 ? -8.817 5.210 0.164 1.00 91.56 136 ILE A C 1
ATOM 1074 O O . ILE A 1 136 ? -9.844 4.720 0.631 1.00 91.56 136 ILE A O 1
ATOM 1078 N N . TYR A 1 137 ? -8.397 6.428 0.501 1.00 91.50 137 TYR A N 1
ATOM 1079 C CA . TYR A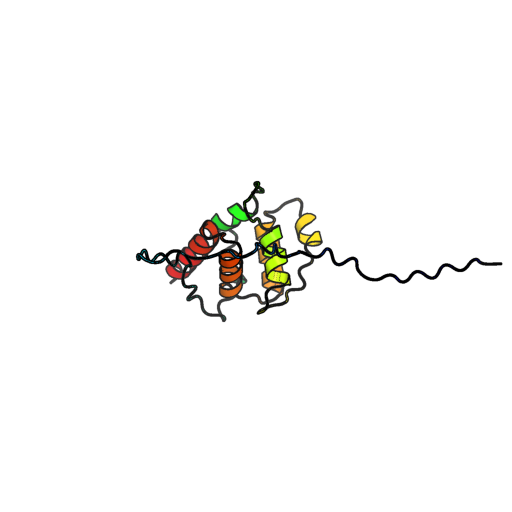 1 137 ? -9.112 7.270 1.451 1.00 91.50 137 TYR A CA 1
ATOM 1080 C C . TYR A 1 137 ? -10.528 7.609 0.970 1.00 91.50 137 TYR A C 1
ATOM 1082 O O . TYR A 1 137 ? -11.494 7.489 1.720 1.00 91.50 137 TYR A O 1
ATOM 1090 N N . THR A 1 138 ? -10.672 7.981 -0.302 1.00 90.56 138 THR A N 1
ATOM 1091 C CA . THR A 1 138 ? -11.972 8.283 -0.915 1.00 90.56 138 THR A CA 1
ATOM 1092 C C . THR A 1 138 ? -12.883 7.062 -0.886 1.00 90.56 138 THR A C 1
ATOM 1094 O O . THR A 1 138 ? -14.053 7.178 -0.522 1.00 90.56 138 THR A O 1
ATOM 1097 N N . TRP A 1 139 ? -12.350 5.882 -1.216 1.00 91.31 139 TRP A N 1
ATOM 1098 C CA . TRP A 1 139 ? -13.082 4.629 -1.063 1.00 91.31 139 TRP A CA 1
ATOM 1099 C C . TRP A 1 139 ? -13.544 4.431 0.387 1.00 91.31 139 TRP A C 1
ATOM 1101 O O . TRP A 1 139 ? -14.726 4.182 0.619 1.00 91.31 139 TRP A O 1
ATOM 1111 N N . TYR A 1 140 ? -12.650 4.617 1.362 1.00 90.88 140 TYR A N 1
ATOM 1112 C CA . TYR A 1 140 ? -12.972 4.462 2.777 1.00 90.88 140 TYR A CA 1
ATOM 1113 C C . TYR A 1 140 ? -14.104 5.400 3.221 1.00 90.88 140 TYR A C 1
ATOM 1115 O O . TYR A 1 140 ? -15.044 4.959 3.877 1.00 90.88 140 TYR A O 1
ATOM 1123 N N . LYS A 1 141 ? -14.067 6.680 2.829 1.00 90.19 141 LYS A N 1
ATOM 1124 C CA . LYS A 1 141 ? -15.114 7.654 3.188 1.00 90.19 141 LYS A CA 1
ATOM 1125 C C . LYS A 1 141 ? -16.465 7.349 2.539 1.00 90.19 141 LYS A C 1
ATOM 1127 O O . LYS A 1 141 ? -17.491 7.687 3.119 1.00 90.19 141 LYS A O 1
ATOM 1132 N N . ASN A 1 142 ? -16.464 6.696 1.379 1.00 88.25 142 ASN A N 1
ATOM 1133 C CA . ASN A 1 142 ? -17.671 6.348 0.628 1.00 88.25 142 ASN A CA 1
ATOM 1134 C C . ASN A 1 142 ? -18.218 4.948 0.948 1.00 88.25 142 ASN A C 1
ATOM 1136 O O . ASN A 1 142 ? -19.236 4.562 0.380 1.00 88.25 142 ASN A O 1
ATOM 1140 N N . ARG A 1 143 ? -17.563 4.174 1.824 1.00 81.31 143 ARG A N 1
ATOM 1141 C CA . ARG A 1 143 ? -18.011 2.819 2.197 1.00 81.31 143 ARG A CA 1
ATOM 1142 C C . ARG A 1 143 ? -19.186 2.797 3.188 1.00 81.31 143 ARG A C 1
ATOM 1144 O O . ARG A 1 143 ? -19.653 1.710 3.521 1.00 81.31 143 ARG A O 1
ATOM 1151 N N . GLY A 1 144 ? -19.578 3.969 3.701 1.00 56.22 144 GLY A N 1
ATOM 1152 C CA . GLY A 1 144 ? -20.663 4.166 4.670 1.00 56.22 144 GLY A CA 1
ATOM 1153 C C . GLY A 1 144 ? -22.052 4.094 4.056 1.00 56.22 144 GLY A C 1
ATOM 1154 O O . GLY A 1 144 ? -22.231 4.630 2.941 1.00 56.22 144 GLY A O 1
#

Solvent-accessible surface area (backbone atoms only — not comparable to full-atom values): 9354 Å² total; per-residue (Å²): 136,84,85,85,79,88,74,90,76,79,80,85,73,83,72,84,77,80,88,82,83,80,88,83,84,90,85,83,87,79,92,75,93,68,80,82,66,78,81,78,79,58,54,72,83,44,48,38,74,76,55,54,84,87,76,47,70,49,54,57,64,26,58,55,84,47,94,97,52,73,25,41,66,54,52,52,53,50,45,36,68,32,94,90,43,76,45,94,72,64,60,67,64,39,73,66,47,87,83,58,60,48,34,57,46,47,50,58,52,41,43,77,65,74,40,24,40,32,56,57,38,51,54,27,48,77,60,66,36,48,74,37,29,51,45,54,49,52,50,62,71,64,72,114

Foldseek 3Di:
DDDDDDDDDDDPPPDPDDDDDDDDDDDDDDDDDDPVQDPLPADQQAFLVVQDLVPQCLLLVQLDDDPPAHHLVQLLVCQCVPPVHHDPDPLVVLVPPPDDRSSSVSSVSVNVRRGHPSNSLVSCVVSVVCSSSVSSSVCVVPVD

Mean predicted aligned error: 13.5 Å

Radius of gyration: 19.48 Å; Cα contacts (8 Å, |Δi|>4): 127; chains: 1; bounding box: 66×68×28 Å

InterPro domains:
  IPR011029 Death-like domain superfamily [G3DSA:1.10.533.10] (56-143)
  IPR011029 Death-like domain superfamily [SSF47986] (71-141)

pLDDT: mean 74.18, std 19.21, range [36.53, 93.19]

Secondary structure (DSSP, 8-state):
-PPP------------PPP-PPP-------------S------TTSBGGGS-TTT-GGGGGGT---TT---HHHHHHHHHH-TT------HHHHHT-TTS-HHHHHHHHHHTTT-BHHHHHHHHHHTT-HHHHHHHHHHHHH--